Protein AF-A0A2S6I9Z5-F1 (afdb_monomer)

InterPro domains:
  I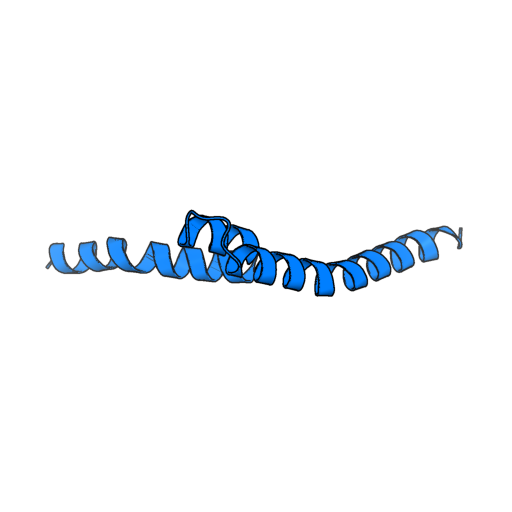PR000612 Proteolipid membrane potential modulator [PF01679] (16-64)
  IPR000612 Proteolipid membrane potential modulator [PS01309] (20-35)
  IPR000612 Proteolipid membrane potential modulator [PTHR21659] (15-67)

Organism: NCBI:txid1514080

Foldseek 3Di:
DVVVVVVVVPPVPLVVVLVVCCVVPVLVSCCVVVVDPDVSSVVSVVVCCVVVVVVVVVVVCVVVVVVVPD

Secondary structure (DSSP, 8-state):
-HHHH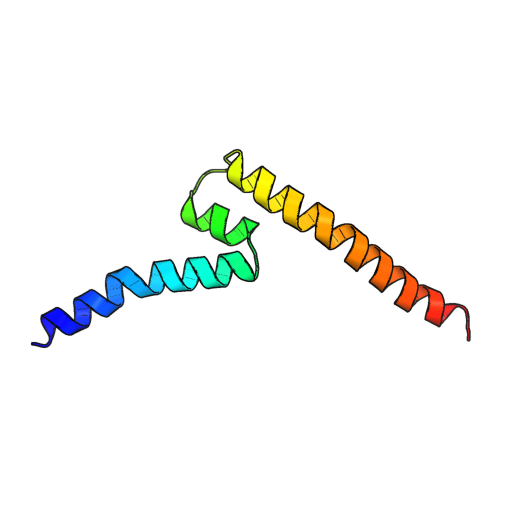HHHHHHHHHHHHHHHHHHH-HHHHHHHHH-S--HHHHHHHHHHHHHHHHHHHHHHHHHHHHHTT-

pLDDT: mean 75.24, std 10.38, range [52.56, 92.25]

Radius of gyration: 19.61 Å; Cα contacts (8 Å, |Δi|>4): 28; chains: 1; bounding box: 51×18×48 Å

Sequence (70 aa):
MKSALNDYQGADTNTILLVILAILLPPVAVLVHQGELNSKFWIALLLTLLFYLPGLIYALLVIFGNNYKK

Solvent-accessible surface area (backbone atoms only — not comparable to full-atom values): 4004 Å² total; per-residue (Å²): 116,76,64,74,58,52,57,62,64,70,65,49,54,61,56,53,50,42,51,55,37,33,72,79,38,41,40,58,27,42,39,73,73,63,74,49,94,43,74,66,33,54,52,38,42,49,53,52,48,66,60,42,50,61,52,51,52,49,52,49,48,55,54,54,58,59,62,73,75,114

Structure (mmCIF, N/CA/C/O backbone):
data_AF-A0A2S6I9Z5-F1
#
_entry.id   AF-A0A2S6I9Z5-F1
#
loop_
_atom_site.group_PDB
_atom_site.id
_atom_site.type_symbol
_atom_site.label_atom_id
_atom_site.label_alt_id
_atom_site.label_comp_id
_atom_site.label_asym_id
_atom_site.label_entity_id
_atom_site.label_seq_id
_atom_site.pdbx_PDB_ins_code
_atom_site.Cartn_x
_atom_site.Cartn_y
_atom_site.Cartn_z
_atom_site.occupancy
_atom_site.B_iso_or_equiv
_atom_site.auth_seq_id
_atom_site.auth_comp_id
_atom_site.auth_asym_id
_atom_site.auth_atom_id
_atom_site.pdbx_PDB_model_num
ATOM 1 N N . MET A 1 1 ? -39.912 -8.967 16.083 1.00 57.19 1 MET A N 1
ATOM 2 C CA . MET A 1 1 ? -39.481 -9.390 14.728 1.00 57.19 1 MET A CA 1
ATOM 3 C C . MET A 1 1 ? -38.701 -8.299 14.004 1.00 57.19 1 MET A C 1
ATOM 5 O O . MET A 1 1 ? -37.587 -8.572 13.602 1.00 57.19 1 MET A O 1
ATOM 9 N N . LYS A 1 2 ? -39.217 -7.065 13.886 1.00 61.50 2 LYS A N 1
ATOM 10 C CA . LYS A 1 2 ? -38.510 -5.953 13.214 1.00 61.50 2 LYS A CA 1
ATOM 11 C C . LYS A 1 2 ? -37.275 -5.421 13.967 1.00 61.50 2 LYS A C 1
ATOM 13 O O . LYS A 1 2 ? -36.391 -4.849 13.352 1.00 61.50 2 LYS A O 1
ATOM 18 N N . SER A 1 3 ? -37.203 -5.659 15.277 1.00 61.25 3 SER A N 1
ATOM 19 C CA . SER A 1 3 ? -36.061 -5.319 16.135 1.00 61.25 3 SER A CA 1
ATOM 20 C C . SER A 1 3 ? -34.818 -6.167 15.826 1.00 61.25 3 SER A C 1
ATOM 22 O O . SER A 1 3 ? -33.774 -5.602 15.548 1.00 61.25 3 SER A O 1
ATOM 24 N N . ALA A 1 4 ? -34.963 -7.492 15.698 1.00 67.62 4 ALA A N 1
ATOM 25 C CA . ALA A 1 4 ? -33.856 -8.398 15.358 1.00 67.62 4 ALA A CA 1
ATOM 26 C C . ALA A 1 4 ? -33.278 -8.206 13.936 1.00 67.62 4 ALA A C 1
ATOM 28 O O . ALA A 1 4 ? -32.191 -8.692 13.649 1.00 67.62 4 ALA A O 1
ATOM 29 N N . LEU A 1 5 ? -33.996 -7.513 13.038 1.00 63.69 5 LEU A N 1
ATOM 30 C CA 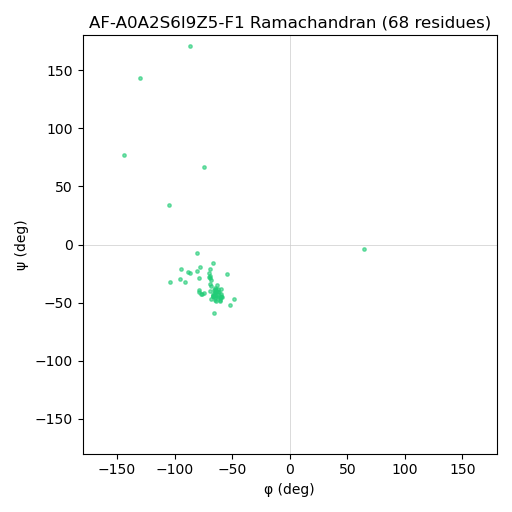. LEU A 1 5 ? -33.503 -7.164 11.697 1.00 63.69 5 LEU A CA 1
ATOM 31 C C . LEU A 1 5 ? -32.747 -5.826 11.671 1.00 63.69 5 LEU A C 1
ATOM 33 O O . LEU A 1 5 ? -31.923 -5.616 10.786 1.00 63.69 5 LEU A O 1
ATOM 37 N N . ASN A 1 6 ? -33.011 -4.934 12.631 1.00 69.75 6 ASN A N 1
ATOM 38 C CA . ASN A 1 6 ? -32.314 -3.650 12.740 1.00 69.75 6 ASN A CA 1
ATOM 39 C C . ASN A 1 6 ? -30.928 -3.804 13.383 1.00 69.75 6 ASN A C 1
ATOM 41 O O . ASN A 1 6 ? -30.014 -3.060 13.038 1.00 69.75 6 ASN A O 1
ATOM 45 N N . ASP A 1 7 ? -30.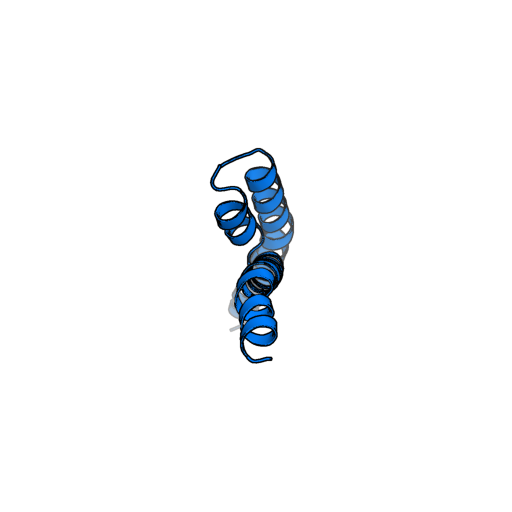746 -4.799 14.254 1.00 63.22 7 ASP A N 1
ATOM 46 C CA . ASP A 1 7 ? -29.461 -5.054 14.918 1.00 63.22 7 ASP A CA 1
ATOM 47 C C . ASP A 1 7 ? -28.386 -5.571 13.936 1.00 63.22 7 ASP A C 1
ATOM 49 O O . ASP A 1 7 ? -27.209 -5.244 14.077 1.00 63.22 7 ASP A O 1
ATOM 53 N N . TYR A 1 8 ? -28.799 -6.270 12.869 1.00 61.84 8 TYR A N 1
ATOM 54 C CA . TYR A 1 8 ? -27.921 -6.721 11.774 1.00 61.84 8 TYR A CA 1
ATOM 55 C C . TYR A 1 8 ? -27.421 -5.561 10.888 1.00 61.84 8 TYR A C 1
ATOM 57 O O . TYR A 1 8 ? -26.379 -5.650 10.246 1.00 61.84 8 TYR A O 1
ATOM 65 N N . GLN A 1 9 ? -28.143 -4.435 10.839 1.00 59.66 9 GLN A N 1
ATOM 66 C CA . GLN A 1 9 ? -27.715 -3.267 10.056 1.00 59.66 9 GLN A CA 1
ATOM 67 C C . GLN A 1 9 ? -26.666 -2.409 10.781 1.00 59.66 9 GLN A C 1
ATOM 69 O O . GLN A 1 9 ? -25.905 -1.695 10.122 1.00 59.66 9 GLN A O 1
ATOM 74 N N . GLY A 1 10 ? -26.599 -2.479 12.116 1.00 54.94 10 GLY A N 1
ATOM 75 C CA . GLY A 1 10 ? -25.763 -1.594 12.934 1.00 54.94 10 GLY A CA 1
ATOM 76 C C . GLY A 1 10 ? -24.349 -2.106 13.220 1.00 54.94 10 GLY A C 1
ATOM 77 O O . GLY A 1 10 ? -23.429 -1.296 13.326 1.00 54.9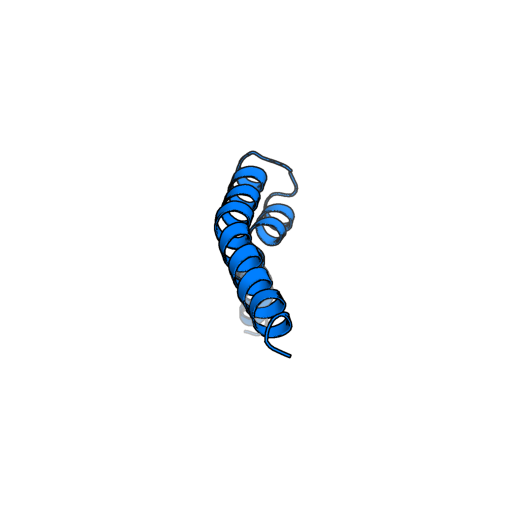4 10 GLY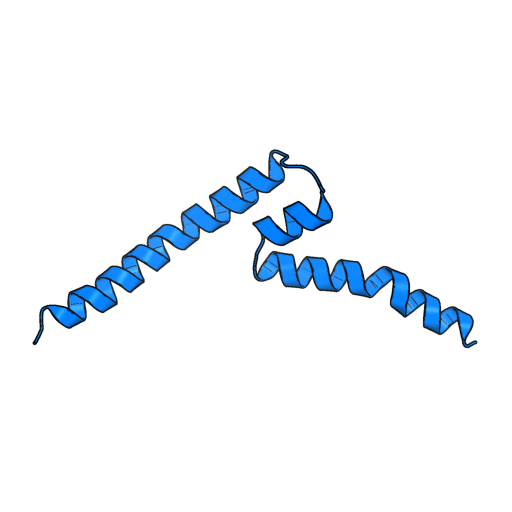 A O 1
ATOM 78 N N . ALA A 1 11 ? -24.160 -3.424 13.328 1.00 55.72 11 ALA A N 1
ATOM 79 C CA . ALA A 1 11 ? -22.891 -4.013 13.765 1.00 55.72 11 ALA A CA 1
ATOM 80 C C . ALA A 1 11 ? -21.960 -4.432 12.610 1.00 55.72 11 ALA A C 1
ATOM 82 O O . ALA A 1 11 ? -20.741 -4.351 12.754 1.00 55.72 11 ALA A O 1
ATOM 83 N N . ASP A 1 12 ? -22.511 -4.811 11.452 1.00 60.69 12 ASP A N 1
ATOM 84 C CA . ASP A 1 12 ? -21.762 -5.585 10.446 1.00 60.69 12 ASP A CA 1
ATOM 85 C C . ASP A 1 12 ? -21.300 -4.739 9.254 1.00 60.69 12 ASP A C 1
ATOM 87 O O . ASP A 1 12 ? -20.228 -4.954 8.681 1.00 60.69 12 ASP A O 1
ATOM 91 N N . THR A 1 13 ? -22.086 -3.721 8.899 1.00 66.69 13 THR A N 1
ATOM 92 C CA . THR A 1 13 ? -21.803 -2.849 7.755 1.00 66.69 13 THR A CA 1
ATOM 93 C C . THR A 1 13 ? -20.474 -2.116 7.938 1.00 66.69 13 THR A C 1
ATOM 95 O O . THR A 1 13 ? -19.685 -2.032 7.004 1.00 66.69 13 THR A O 1
ATOM 98 N N . ASN A 1 14 ? -20.186 -1.635 9.152 1.00 70.62 14 ASN A N 1
ATOM 99 C CA . ASN A 1 14 ? -18.965 -0.885 9.457 1.00 70.62 14 ASN A CA 1
ATOM 100 C C . ASN A 1 14 ? -17.709 -1.754 9.308 1.00 70.62 14 ASN A C 1
ATOM 102 O O . ASN A 1 14 ? -16.738 -1.347 8.681 1.00 70.62 14 ASN A O 1
ATOM 106 N N . THR A 1 15 ? -17.742 -2.981 9.820 1.00 76.00 15 THR A N 1
ATOM 107 C CA . THR A 1 15 ? -16.631 -3.937 9.740 1.00 76.00 15 THR A CA 1
ATOM 108 C C . THR A 1 15 ? -16.376 -4.374 8.303 1.00 76.00 15 THR A C 1
ATOM 110 O O . THR A 1 15 ? -15.231 -4.378 7.863 1.00 76.00 15 THR A O 1
ATOM 113 N N . ILE A 1 16 ? -17.428 -4.681 7.540 1.00 78.88 16 ILE A N 1
ATOM 114 C CA . ILE A 1 16 ? -17.306 -5.078 6.129 1.00 78.88 16 ILE A CA 1
ATOM 115 C C . ILE A 1 16 ? -16.799 -3.908 5.276 1.00 78.88 16 ILE A C 1
ATOM 117 O O . ILE A 1 16 ? -15.898 -4.091 4.458 1.00 78.88 16 ILE A O 1
ATOM 121 N N . LEU A 1 17 ? -17.316 -2.695 5.498 1.00 78.06 17 LEU A N 1
ATOM 122 C CA . LEU A 1 17 ? -16.830 -1.478 4.842 1.00 78.06 17 LEU A CA 1
ATOM 123 C C . LEU A 1 17 ? -15.350 -1.235 5.146 1.00 78.06 17 LEU A C 1
ATOM 125 O O . LEU A 1 17 ? -14.585 -0.977 4.222 1.00 78.06 17 LEU A O 1
ATOM 129 N N . LEU A 1 18 ? -14.927 -1.371 6.406 1.00 75.31 18 LEU A N 1
ATOM 130 C CA . LEU A 1 18 ? -13.526 -1.234 6.812 1.00 75.31 18 LEU A CA 1
ATOM 131 C C . LEU A 1 18 ? -12.629 -2.293 6.164 1.00 75.31 18 LEU A C 1
ATOM 133 O O . LEU A 1 18 ? -11.520 -1.966 5.755 1.00 75.31 18 LEU A O 1
ATOM 137 N N . VAL A 1 19 ? -13.098 -3.536 6.022 1.00 79.31 19 VAL A N 1
ATOM 138 C CA . VAL A 1 19 ? -12.354 -4.611 5.343 1.00 79.31 19 VAL A CA 1
ATOM 139 C C . VAL A 1 19 ? -12.202 -4.323 3.848 1.00 79.31 19 VAL A C 1
ATOM 141 O O . VAL A 1 19 ? -11.104 -4.450 3.311 1.00 79.31 19 VAL A O 1
ATOM 144 N N . ILE A 1 20 ? -13.264 -3.879 3.172 1.00 80.06 20 ILE A N 1
ATOM 145 C CA . ILE A 1 20 ? -13.205 -3.485 1.753 1.00 80.06 20 ILE A CA 1
ATOM 146 C C . ILE A 1 20 ? -12.253 -2.298 1.571 1.00 80.06 20 ILE A C 1
ATOM 148 O O . ILE A 1 20 ? -11.396 -2.315 0.684 1.00 80.06 20 ILE A O 1
ATOM 152 N N . LEU A 1 21 ? -12.350 -1.292 2.445 1.00 75.81 21 LEU A N 1
ATOM 153 C CA . LEU A 1 21 ? -11.448 -0.145 2.447 1.00 75.81 21 LEU A CA 1
ATOM 154 C C . LEU A 1 21 ? -10.002 -0.575 2.731 1.00 75.81 21 LEU A C 1
ATOM 156 O O . LEU A 1 21 ? -9.088 -0.002 2.154 1.00 75.81 21 LEU A O 1
ATOM 160 N N . ALA A 1 22 ? -9.781 -1.596 3.567 1.00 74.75 22 ALA A N 1
ATOM 161 C CA . ALA A 1 22 ? -8.450 -2.115 3.890 1.00 74.75 22 ALA A CA 1
ATOM 162 C C . ALA A 1 22 ? -7.795 -2.842 2.715 1.00 74.75 22 ALA A C 1
ATOM 164 O O . ALA A 1 22 ? -6.572 -2.851 2.617 1.00 74.75 22 ALA A O 1
ATOM 165 N N . ILE A 1 23 ? -8.588 -3.424 1.816 1.00 72.56 23 ILE A N 1
ATOM 166 C CA . ILE A 1 23 ? -8.083 -4.060 0.595 1.00 72.56 23 ILE A CA 1
ATOM 167 C C . ILE A 1 23 ? -7.761 -3.001 -0.470 1.00 72.56 23 ILE A C 1
ATOM 169 O O . ILE A 1 23 ? -6.736 -3.108 -1.139 1.00 72.56 23 ILE A O 1
ATOM 173 N N . LEU A 1 24 ? -8.602 -1.969 -0.620 1.00 75.25 24 LEU A N 1
ATOM 174 C CA . LEU A 1 24 ? -8.393 -0.906 -1.615 1.00 75.25 24 LEU A CA 1
ATOM 175 C C . LEU A 1 24 ? -7.312 0.104 -1.193 1.00 75.25 24 LEU A C 1
ATOM 177 O O . LEU A 1 24 ? -6.503 0.540 -2.006 1.00 75.25 24 LEU A O 1
ATOM 181 N N . LEU A 1 25 ? -7.330 0.497 0.080 1.00 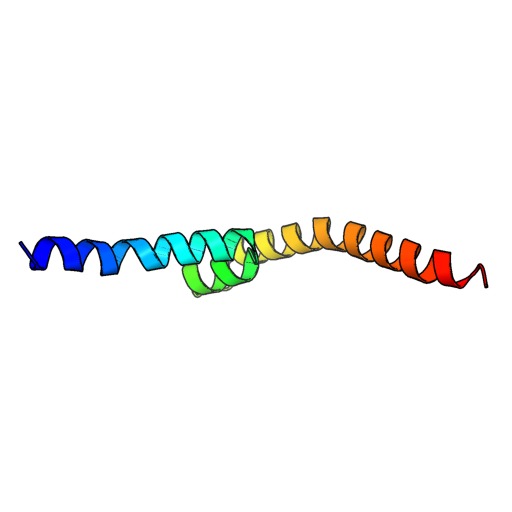77.31 25 LEU A N 1
ATOM 182 C CA . LEU A 1 25 ? -6.486 1.515 0.705 1.00 77.31 25 LEU A CA 1
ATOM 183 C C . LEU A 1 25 ? -6.144 1.075 2.145 1.00 77.31 25 LEU A C 1
ATOM 185 O O . LEU A 1 25 ? -6.680 1.622 3.119 1.00 77.31 25 LEU A O 1
ATOM 189 N N . PRO A 1 26 ? -5.201 0.122 2.296 1.00 73.12 26 PRO A N 1
ATOM 190 C CA . PRO A 1 26 ? -4.769 -0.393 3.596 1.00 73.12 26 PRO A CA 1
ATOM 191 C C . PRO A 1 26 ? -4.444 0.695 4.637 1.00 73.12 26 PRO A C 1
ATOM 193 O O . PRO A 1 26 ? -4.949 0.601 5.758 1.00 73.12 26 PRO A O 1
ATOM 196 N N . PRO A 1 27 ? -3.675 1.762 4.315 1.00 76.94 27 PRO A N 1
ATOM 197 C CA . PRO A 1 27 ? -3.346 2.786 5.307 1.00 76.94 27 PRO A CA 1
ATOM 198 C C . PRO A 1 27 ? -4.556 3.627 5.743 1.00 76.94 27 PRO A C 1
ATOM 200 O O . PRO A 1 27 ? -4.616 4.037 6.899 1.00 76.94 27 PRO A O 1
ATOM 203 N N . VAL A 1 28 ? -5.549 3.849 4.873 1.00 77.44 28 VAL A N 1
ATOM 204 C CA . VAL A 1 28 ? -6.747 4.644 5.209 1.00 77.44 28 VAL A CA 1
ATOM 205 C C . VAL A 1 28 ? -7.682 3.855 6.120 1.00 77.44 28 VAL A C 1
ATOM 207 O O . VAL A 1 28 ? -8.181 4.395 7.103 1.00 77.44 28 VAL A O 1
ATOM 210 N N . ALA A 1 29 ? -7.873 2.562 5.857 1.00 77.56 29 ALA A N 1
ATOM 211 C CA . ALA A 1 29 ? -8.684 1.712 6.725 1.00 77.56 29 ALA A CA 1
ATOM 212 C C . ALA A 1 29 ? -8.075 1.556 8.121 1.00 77.56 29 ALA A C 1
ATOM 214 O O . ALA A 1 29 ? -8.796 1.593 9.115 1.00 77.56 29 ALA A O 1
ATOM 215 N N . VAL A 1 30 ? -6.744 1.439 8.208 1.00 76.56 30 VAL A N 1
ATOM 216 C CA . VAL A 1 30 ? -6.030 1.383 9.491 1.00 76.56 30 VAL A CA 1
ATOM 217 C C . VAL A 1 30 ? -6.166 2.700 10.256 1.00 76.56 30 VAL A C 1
ATOM 219 O O . VAL A 1 30 ? -6.417 2.653 11.456 1.00 76.56 30 VAL A O 1
ATOM 222 N N . LEU A 1 31 ? -6.083 3.855 9.583 1.00 78.94 31 LEU A N 1
ATOM 223 C CA . LEU A 1 31 ? -6.323 5.163 10.210 1.00 78.94 31 LEU A CA 1
ATOM 224 C C . LEU A 1 31 ? -7.735 5.290 10.781 1.00 78.94 31 LEU A C 1
ATOM 226 O O . LEU A 1 31 ? -7.891 5.704 11.925 1.00 78.94 31 LEU A O 1
ATOM 230 N N . VAL A 1 32 ? -8.757 4.925 10.005 1.00 75.44 32 VAL A N 1
ATOM 231 C CA . VAL A 1 32 ? -10.160 5.021 10.442 1.00 75.44 32 VAL A CA 1
ATOM 232 C C . VAL A 1 32 ? -10.462 4.016 11.557 1.00 75.44 32 VAL A C 1
ATOM 234 O O . VAL A 1 32 ? -11.219 4.327 12.470 1.00 75.44 32 VAL A O 1
ATOM 237 N N . HIS A 1 33 ? -9.856 2.826 11.516 1.00 71.62 33 HIS A N 1
ATOM 238 C CA . HIS A 1 33 ? -10.097 1.777 12.506 1.00 71.62 33 HIS A CA 1
ATOM 239 C C . HIS A 1 33 ? -9.344 1.987 13.828 1.00 71.62 33 HIS A C 1
ATOM 241 O O . HIS A 1 33 ? -9.891 1.694 14.886 1.00 71.62 33 HIS A O 1
ATOM 247 N N . GLN A 1 34 ? -8.093 2.457 13.788 1.00 74.19 34 GLN A N 1
ATOM 248 C CA . GLN A 1 34 ? -7.283 2.656 14.998 1.00 74.19 34 GLN A CA 1
ATOM 249 C C . GLN A 1 34 ? -7.347 4.081 15.545 1.00 74.19 34 GLN A C 1
ATOM 251 O O . GLN A 1 34 ? -7.027 4.266 16.712 1.00 74.19 34 GLN A O 1
ATOM 256 N N . GLY A 1 35 ? -7.722 5.084 14.745 1.00 66.75 35 GLY A N 1
ATOM 257 C CA . GLY A 1 35 ? -7.778 6.489 15.175 1.00 66.75 35 GLY A CA 1
ATOM 258 C C . GLY A 1 35 ? -6.422 7.110 15.550 1.00 66.75 35 GLY A C 1
ATOM 259 O O . GLY A 1 35 ? -6.354 8.307 15.812 1.00 66.75 35 GLY A O 1
ATOM 260 N N . GLU A 1 36 ? -5.340 6.327 15.541 1.00 66.38 36 GLU A N 1
ATOM 261 C CA . GLU A 1 36 ? -3.995 6.715 15.955 1.00 66.38 36 GLU A CA 1
ATOM 262 C C . GLU A 1 36 ? -2.959 6.338 14.890 1.00 66.38 36 GLU A C 1
ATOM 264 O O . GLU A 1 36 ? -3.011 5.266 14.278 1.00 66.38 36 GLU A O 1
ATOM 269 N N . LEU A 1 37 ? -1.953 7.200 14.717 1.00 66.19 37 LEU A N 1
ATOM 270 C CA . LEU A 1 37 ? -0.764 6.933 13.905 1.00 66.19 37 LEU A CA 1
ATOM 271 C C . LEU A 1 37 ? 0.177 5.967 14.642 1.00 66.19 37 LEU A C 1
ATOM 273 O O . LEU A 1 37 ? 1.270 6.332 15.069 1.00 66.19 37 LEU A O 1
ATOM 277 N N . ASN A 1 38 ? -0.267 4.726 14.823 1.00 72.81 38 ASN A N 1
ATOM 278 C CA . ASN A 1 38 ? 0.500 3.680 15.492 1.00 72.81 38 ASN A CA 1
ATOM 279 C C . ASN A 1 38 ? 1.432 2.950 14.499 1.00 72.81 38 ASN A C 1
ATOM 281 O O . ASN A 1 38 ? 1.321 3.108 13.280 1.00 72.81 38 ASN A O 1
ATOM 285 N N . SER A 1 39 ? 2.330 2.090 14.985 1.00 76.75 39 SER A N 1
ATOM 286 C CA . SER A 1 39 ? 3.277 1.318 14.158 1.00 76.75 39 SER A CA 1
ATOM 287 C C . SER A 1 39 ? 2.597 0.499 13.053 1.00 76.75 39 SER A C 1
ATOM 289 O O . SER A 1 39 ? 3.194 0.243 12.010 1.00 76.75 39 SER A O 1
ATOM 291 N N . LYS A 1 40 ? 1.325 0.126 13.240 1.00 79.81 40 LYS A N 1
ATOM 292 C CA . LYS A 1 40 ? 0.511 -0.574 12.234 1.00 79.81 40 LYS A CA 1
ATOM 293 C C . LYS A 1 40 ? 0.158 0.306 11.026 1.00 79.81 40 LYS A C 1
ATOM 295 O O . LYS A 1 40 ? 0.105 -0.207 9.914 1.00 79.81 40 LYS A O 1
ATOM 300 N N . PHE A 1 41 ? -0.046 1.614 11.208 1.00 83.38 41 PHE A N 1
ATOM 301 C CA . PHE A 1 41 ? -0.227 2.547 10.089 1.00 83.38 41 PHE A CA 1
ATOM 302 C C . PHE A 1 41 ? 1.051 2.634 9.255 1.00 83.38 41 PHE A C 1
ATOM 304 O O . PHE A 1 41 ? 1.009 2.485 8.036 1.00 83.38 41 PHE A O 1
ATOM 311 N N . TRP A 1 42 ? 2.194 2.798 9.924 1.00 80.56 42 TRP A N 1
ATOM 312 C CA . TRP A 1 42 ? 3.496 2.865 9.267 1.00 80.56 42 TRP A CA 1
ATOM 313 C C . TRP A 1 42 ? 3.835 1.575 8.524 1.00 80.56 42 TRP A C 1
ATOM 315 O O . TRP A 1 42 ? 4.307 1.653 7.395 1.00 80.56 42 TRP A O 1
ATOM 325 N N . ILE A 1 43 ? 3.538 0.399 9.096 1.00 84.94 43 ILE A N 1
ATOM 326 C CA . ILE A 1 43 ? 3.762 -0.878 8.405 1.00 84.94 43 ILE A CA 1
ATOM 327 C C . ILE A 1 43 ? 2.869 -1.010 7.167 1.00 84.94 43 ILE A C 1
ATOM 329 O O . ILE A 1 43 ? 3.361 -1.404 6.113 1.00 84.94 43 ILE A O 1
ATOM 333 N N . ALA A 1 44 ? 1.586 -0.639 7.264 1.00 83.44 44 ALA A N 1
ATOM 334 C CA . ALA A 1 44 ? 0.656 -0.690 6.140 1.00 83.44 44 ALA A CA 1
ATOM 335 C C . ALA A 1 44 ? 1.085 0.277 5.029 1.00 83.44 44 ALA A C 1
ATOM 337 O O . ALA A 1 44 ? 1.126 -0.120 3.868 1.00 83.44 44 ALA A O 1
ATOM 338 N N . LEU A 1 45 ? 1.480 1.502 5.395 1.00 84.50 45 LEU A N 1
ATOM 339 C CA . LEU A 1 45 ? 1.993 2.520 4.481 1.00 84.50 45 LEU A CA 1
ATOM 340 C C . LEU A 1 45 ? 3.269 2.050 3.775 1.00 84.50 45 LEU A C 1
ATOM 342 O O . LEU A 1 45 ? 3.359 2.138 2.550 1.00 84.50 45 LEU A O 1
ATOM 346 N N . LEU A 1 46 ? 4.232 1.516 4.529 1.00 85.81 46 LEU A N 1
ATOM 347 C CA . LEU A 1 46 ? 5.502 1.027 3.997 1.00 85.81 46 LEU A CA 1
ATOM 348 C C . LEU A 1 46 ? 5.289 -0.162 3.058 1.00 85.81 46 LEU A C 1
ATOM 350 O O . LEU A 1 46 ? 5.911 -0.217 2.003 1.00 85.81 46 LEU A O 1
ATOM 354 N N . LEU A 1 47 ? 4.371 -1.072 3.399 1.00 83.88 47 LEU A N 1
ATOM 355 C CA . LEU A 1 47 ? 4.029 -2.216 2.559 1.00 83.88 47 LEU A CA 1
ATOM 356 C C . LEU A 1 47 ? 3.352 -1.762 1.260 1.00 83.88 47 LEU A C 1
ATOM 358 O O . LEU A 1 47 ? 3.759 -2.198 0.186 1.00 83.88 47 LEU A O 1
ATOM 362 N N . THR A 1 48 ? 2.401 -0.820 1.323 1.00 85.06 48 THR A N 1
ATOM 363 C CA . THR A 1 48 ? 1.850 -0.209 0.104 1.00 85.06 48 THR A CA 1
ATOM 364 C C . THR A 1 48 ? 2.928 0.480 -0.720 1.00 85.06 48 THR A C 1
ATOM 366 O O . THR A 1 48 ? 2.956 0.291 -1.927 1.00 85.06 48 THR A O 1
ATOM 369 N N . LEU A 1 49 ? 3.853 1.221 -0.106 1.00 85.00 49 LEU A N 1
ATOM 370 C CA . LEU A 1 49 ? 4.886 1.961 -0.831 1.00 85.00 49 LEU A CA 1
ATOM 371 C C . LEU A 1 49 ? 5.917 1.028 -1.488 1.00 85.00 49 LEU A C 1
ATOM 373 O O . LEU A 1 49 ? 6.302 1.264 -2.631 1.00 85.00 49 LEU A O 1
ATOM 377 N N . LEU A 1 50 ? 6.317 -0.051 -0.805 1.00 84.44 50 LEU A N 1
ATOM 378 C CA . LEU A 1 50 ? 7.293 -1.031 -1.294 1.00 84.44 50 LEU A CA 1
ATOM 379 C C . LEU A 1 50 ? 6.795 -1.778 -2.538 1.00 84.44 50 LEU A C 1
ATOM 381 O O . LEU A 1 50 ? 7.579 -2.021 -3.449 1.00 84.44 50 LEU A O 1
ATOM 385 N N . PHE A 1 51 ? 5.503 -2.113 -2.603 1.00 81.62 51 PHE A N 1
ATOM 386 C CA . PHE A 1 51 ? 4.898 -2.743 -3.783 1.00 81.62 51 PHE A CA 1
ATOM 387 C C . PHE A 1 51 ? 4.414 -1.727 -4.830 1.00 81.62 51 PHE A C 1
ATOM 389 O O . PHE A 1 51 ? 4.364 -2.045 -6.017 1.00 81.62 51 PHE A O 1
ATOM 396 N N . TYR A 1 52 ? 4.107 -0.491 -4.427 1.00 84.00 52 TYR A N 1
ATOM 397 C CA . TYR A 1 52 ? 3.670 0.571 -5.336 1.00 84.00 52 TYR A CA 1
ATOM 398 C C . TYR A 1 52 ? 4.821 1.170 -6.146 1.00 84.00 52 TYR A C 1
ATOM 400 O O . TYR A 1 52 ? 4.675 1.367 -7.347 1.00 84.00 52 TYR A O 1
ATOM 408 N N . LEU A 1 53 ? 5.981 1.418 -5.528 1.00 87.50 53 LEU A N 1
ATOM 409 C CA . LEU A 1 53 ? 7.181 1.938 -6.198 1.00 87.50 53 LEU A CA 1
ATOM 410 C C . LEU A 1 53 ? 7.591 1.141 -7.451 1.00 87.50 53 LEU A C 1
ATOM 412 O O . LEU A 1 53 ? 7.745 1.766 -8.500 1.00 87.50 53 LEU A O 1
ATOM 416 N N . PRO A 1 54 ? 7.743 -0.199 -7.413 1.00 86.75 54 PRO A N 1
ATOM 417 C CA . PRO A 1 54 ? 8.104 -0.965 -8.604 1.00 86.75 54 PRO A CA 1
ATOM 418 C C . PRO A 1 54 ? 7.016 -0.905 -9.685 1.00 86.75 54 PRO A C 1
ATOM 420 O O . PRO A 1 54 ? 7.347 -0.783 -10.863 1.00 86.75 54 PRO A O 1
ATOM 423 N N . GLY A 1 55 ? 5.731 -0.912 -9.307 1.00 86.75 55 GLY A N 1
ATOM 424 C CA . GLY A 1 55 ? 4.619 -0.738 -10.248 1.00 86.75 55 GLY A CA 1
ATOM 425 C C . GLY A 1 55 ? 4.599 0.648 -10.899 1.00 86.75 55 GLY A C 1
ATOM 426 O O . GLY A 1 55 ? 4.415 0.762 -12.111 1.00 86.75 55 GLY A O 1
ATOM 427 N N . LEU A 1 56 ? 4.862 1.698 -10.117 1.00 89.69 56 LEU A N 1
ATOM 428 C CA . LEU A 1 56 ? 4.967 3.077 -10.589 1.00 89.69 56 LEU A CA 1
ATOM 429 C C . LEU A 1 56 ? 6.141 3.233 -11.559 1.00 89.69 56 LEU A C 1
ATOM 431 O O . LEU A 1 56 ? 5.968 3.771 -12.648 1.00 89.69 56 LEU A O 1
ATOM 435 N N . ILE A 1 57 ? 7.322 2.728 -11.194 1.00 92.25 57 ILE A N 1
ATOM 436 C CA . ILE A 1 57 ? 8.513 2.760 -12.053 1.00 92.25 57 ILE A CA 1
ATOM 437 C C . ILE A 1 57 ? 8.247 2.008 -13.359 1.00 92.25 57 ILE A C 1
ATOM 439 O O . ILE A 1 57 ? 8.560 2.527 -14.427 1.00 92.25 57 ILE A O 1
ATOM 443 N N . TYR A 1 58 ? 7.631 0.824 -13.304 1.00 88.62 58 TYR A N 1
ATOM 444 C CA . TYR A 1 58 ? 7.266 0.067 -14.501 1.00 88.62 58 TYR A CA 1
ATOM 445 C C . TYR A 1 58 ? 6.296 0.842 -15.402 1.00 88.62 58 TYR A C 1
ATOM 447 O O . TYR A 1 58 ? 6.531 0.945 -16.605 1.00 88.62 58 TYR A O 1
ATOM 455 N N . ALA A 1 59 ? 5.247 1.444 -14.835 1.00 90.69 59 ALA A N 1
ATOM 456 C CA . ALA A 1 59 ? 4.306 2.266 -15.591 1.00 90.69 59 ALA A CA 1
ATOM 457 C C . ALA A 1 59 ? 5.006 3.459 -16.258 1.00 90.69 59 ALA A C 1
ATOM 459 O O . ALA A 1 59 ? 4.798 3.708 -17.445 1.00 90.69 59 ALA A O 1
ATOM 460 N N . LEU A 1 60 ? 5.888 4.154 -15.531 1.00 91.62 60 LEU A N 1
ATOM 461 C CA . LEU A 1 60 ? 6.693 5.243 -16.081 1.00 91.62 60 LEU A CA 1
ATOM 462 C C . LEU A 1 60 ? 7.609 4.752 -17.207 1.00 91.62 60 LEU A C 1
ATOM 464 O O . LEU A 1 60 ? 7.662 5.395 -18.248 1.00 91.62 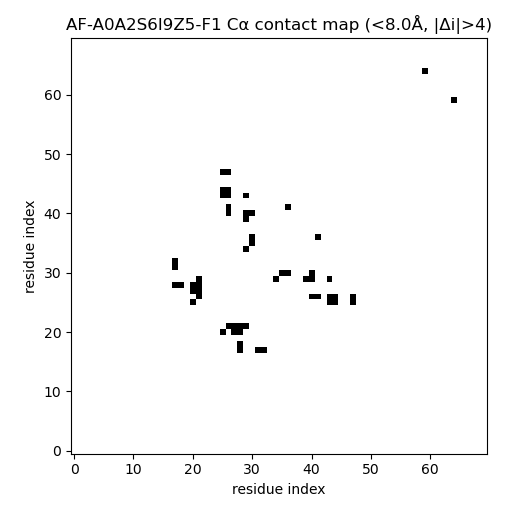60 LEU A O 1
ATOM 468 N N . LEU A 1 61 ? 8.283 3.610 -17.052 1.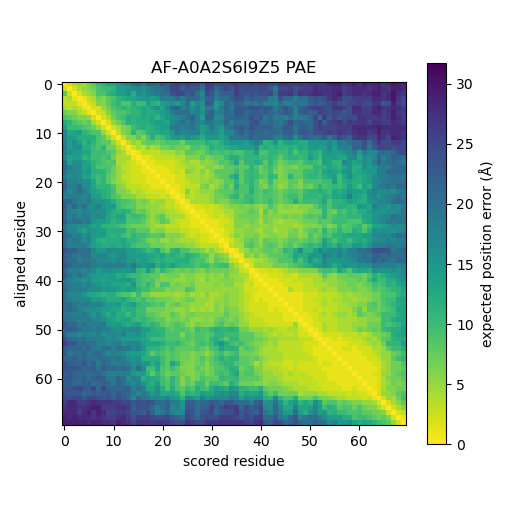00 90.62 61 LEU A N 1
ATOM 469 C CA . LEU A 1 61 ? 9.120 3.023 -18.104 1.00 90.62 61 LEU A CA 1
ATOM 470 C C . LEU A 1 61 ? 8.316 2.632 -19.345 1.00 90.62 61 LEU A C 1
ATOM 472 O O . LEU A 1 61 ? 8.780 2.872 -20.453 1.00 90.62 61 LEU A O 1
ATOM 476 N N . VAL A 1 62 ? 7.121 2.064 -19.192 1.00 87.88 62 VAL A N 1
ATOM 477 C CA . VAL A 1 62 ? 6.240 1.734 -20.325 1.00 87.88 62 VAL A CA 1
ATOM 478 C C . VAL A 1 62 ? 5.787 3.005 -21.038 1.00 87.88 62 VAL A C 1
ATOM 480 O O . VAL A 1 62 ? 5.851 3.084 -22.263 1.00 87.88 62 VAL A O 1
ATOM 483 N N . ILE A 1 63 ? 5.364 4.022 -20.285 1.00 86.75 63 ILE A N 1
ATOM 484 C CA . ILE A 1 63 ? 4.907 5.293 -20.849 1.00 86.75 63 ILE A CA 1
ATOM 485 C C . ILE A 1 63 ? 6.076 5.997 -21.538 1.00 86.75 63 ILE A C 1
ATOM 487 O O . ILE A 1 63 ? 6.016 6.238 -22.740 1.00 86.75 63 ILE A O 1
ATOM 491 N N . PHE A 1 64 ? 7.161 6.301 -20.827 1.00 83.69 64 PHE A N 1
ATOM 492 C CA . PHE A 1 64 ? 8.311 7.004 -21.398 1.00 83.69 64 PHE A CA 1
ATOM 493 C C . PHE A 1 64 ? 9.028 6.183 -22.469 1.00 83.69 64 PHE A C 1
ATOM 495 O O . PHE A 1 64 ? 9.386 6.736 -23.503 1.00 83.69 64 PHE A O 1
ATOM 502 N N . GLY A 1 65 ? 9.170 4.870 -22.292 1.00 74.06 65 GLY A N 1
ATOM 503 C CA . GLY A 1 65 ? 9.750 3.969 -23.291 1.00 74.06 65 GLY A CA 1
ATOM 504 C C . GLY A 1 65 ? 8.978 3.971 -24.611 1.00 74.06 65 GLY A C 1
ATOM 505 O O . GLY A 1 65 ? 9.593 4.010 -25.674 1.00 74.06 65 GLY A O 1
ATOM 506 N N . ASN A 1 66 ? 7.643 4.043 -24.564 1.00 65.69 66 ASN A N 1
ATOM 507 C CA . ASN A 1 66 ? 6.823 4.209 -25.767 1.00 65.69 66 ASN A CA 1
ATOM 508 C C . ASN A 1 66 ? 6.984 5.598 -26.415 1.00 65.69 66 ASN A C 1
ATOM 510 O O . ASN A 1 66 ? 6.809 5.727 -27.626 1.00 65.69 66 ASN A O 1
ATOM 514 N N . ASN A 1 67 ? 7.338 6.632 -25.644 1.00 63.03 67 ASN A N 1
ATOM 515 C CA . ASN A 1 67 ? 7.508 7.999 -26.151 1.00 63.03 67 ASN A CA 1
ATOM 516 C C . ASN A 1 67 ? 8.838 8.229 -26.894 1.00 63.03 67 ASN A C 1
ATOM 518 O O . ASN A 1 67 ? 8.916 9.158 -27.690 1.00 63.03 67 ASN A O 1
ATOM 522 N N . TYR A 1 68 ? 9.861 7.388 -26.706 1.00 58.91 68 TYR A N 1
ATOM 523 C CA . TYR A 1 68 ? 11.120 7.486 -27.468 1.00 58.91 68 TYR A CA 1
ATOM 524 C C . TYR A 1 68 ? 11.047 6.871 -28.872 1.00 58.91 68 TYR A C 1
ATOM 526 O O . TYR A 1 68 ? 11.993 7.000 -29.647 1.00 58.91 68 TYR A O 1
ATOM 534 N N . LYS A 1 69 ? 9.943 6.194 -29.214 1.00 54.91 69 LYS A N 1
ATOM 535 C CA . LYS A 1 69 ? 9.762 5.521 -30.508 1.00 54.91 69 LYS A CA 1
ATOM 536 C C . LYS A 1 69 ? 8.827 6.280 -31.459 1.00 54.91 69 LYS A C 1
ATOM 538 O O . LYS A 1 69 ? 8.097 5.640 -32.220 1.00 54.91 69 LYS A O 1
ATOM 543 N N . LYS A 1 70 ? 8.835 7.614 -31.407 1.00 52.56 70 LYS A N 1
ATOM 544 C CA . LYS A 1 70 ? 8.140 8.464 -32.378 1.00 52.56 70 LYS A CA 1
ATOM 545 C C . LYS A 1 70 ? 9.127 9.251 -33.223 1.00 52.56 70 LYS A C 1
ATOM 547 O O . LYS A 1 70 ? 10.018 9.883 -32.621 1.00 52.56 70 LYS A O 1
#

Mean predicted aligned error: 11.88 Å